Protein AF-A0A7V1HW57-F1 (afdb_monomer)

Sequence (101 aa):
MSGPMSDFSRRTHAGMRACFDQINQQGGINGHRIVLRLRNDHGQPENAARQAQQLIDDFNSVMIVGAVGADTAADVAQVCRQKNIAFVSPFSGSPAFSDRE

Structure (mmCIF, N/CA/C/O backbone):
data_AF-A0A7V1HW57-F1
#
_entry.id   AF-A0A7V1HW57-F1
#
loop_
_atom_site.group_PDB
_atom_site.id
_atom_site.type_symbol
_atom_site.label_atom_id
_atom_site.label_alt_id
_atom_site.label_comp_id
_atom_site.label_asym_id
_atom_site.label_entity_id
_atom_site.label_seq_id
_atom_site.pdbx_PDB_ins_code
_atom_site.Cartn_x
_atom_site.Cartn_y
_atom_site.Cartn_z
_atom_site.occupancy
_atom_site.B_iso_or_equiv
_atom_site.auth_seq_id
_atom_site.auth_comp_id
_atom_site.auth_asym_id
_atom_site.auth_atom_id
_atom_site.pdbx_PDB_model_num
ATOM 1 N N . MET A 1 1 ? 3.435 -10.877 -4.670 1.00 59.62 1 MET A N 1
ATOM 2 C CA . MET A 1 1 ? 4.516 -11.372 -3.797 1.00 59.62 1 MET A CA 1
ATOM 3 C C . MET A 1 1 ? 5.347 -12.430 -4.519 1.00 59.62 1 MET A C 1
ATOM 5 O O . MET A 1 1 ? 5.525 -13.538 -4.015 1.00 59.62 1 MET A O 1
ATOM 9 N N . SER A 1 2 ? 5.873 -12.066 -5.685 1.00 64.50 2 SER A N 1
ATOM 10 C CA . SER A 1 2 ? 6.777 -12.883 -6.502 1.00 64.50 2 SER A CA 1
ATOM 11 C C . SER A 1 2 ? 7.802 -11.941 -7.136 1.00 64.50 2 SER A C 1
ATOM 13 O O . SER A 1 2 ? 7.513 -10.751 -7.249 1.00 64.50 2 SER A O 1
ATOM 15 N N . GLY A 1 3 ? 8.969 -12.447 -7.535 1.00 67.06 3 GLY A N 1
ATOM 16 C CA . GLY A 1 3 ? 10.061 -11.637 -8.095 1.00 67.06 3 GLY A CA 1
ATOM 17 C C . GLY A 1 3 ? 11.215 -11.393 -7.108 1.00 67.06 3 GLY A C 1
ATOM 18 O O . GLY A 1 3 ? 11.143 -11.853 -5.967 1.00 67.06 3 GLY A O 1
ATOM 19 N N . PRO A 1 4 ? 12.276 -10.673 -7.522 1.00 68.56 4 PRO A N 1
ATOM 20 C CA . PRO A 1 4 ? 13.553 -10.595 -6.797 1.00 68.56 4 PRO A CA 1
ATOM 21 C C . PRO A 1 4 ? 13.445 -10.073 -5.357 1.00 68.56 4 PRO A C 1
ATOM 23 O O . PRO A 1 4 ? 14.216 -10.466 -4.489 1.00 68.56 4 PRO A O 1
ATOM 26 N N . MET A 1 5 ? 12.448 -9.226 -5.082 1.00 74.56 5 MET A N 1
ATOM 27 C CA . MET A 1 5 ? 12.219 -8.609 -3.770 1.00 74.56 5 MET A CA 1
ATOM 28 C C . MET A 1 5 ? 11.123 -9.310 -2.950 1.00 74.56 5 MET A C 1
ATOM 30 O O . MET A 1 5 ? 10.572 -8.726 -2.008 1.00 74.56 5 MET A O 1
ATOM 34 N N . SER A 1 6 ? 10.752 -10.552 -3.291 1.00 78.06 6 SER A N 1
ATOM 35 C CA . SER A 1 6 ? 9.604 -11.217 -2.664 1.00 78.06 6 SER A CA 1
ATOM 36 C C . SER A 1 6 ? 9.792 -11.477 -1.174 1.00 78.06 6 SER A C 1
ATOM 38 O O . SER A 1 6 ? 8.847 -11.295 -0.410 1.00 78.06 6 SER A O 1
ATOM 40 N N . ASP A 1 7 ? 10.990 -11.870 -0.748 1.00 83.00 7 ASP A N 1
ATOM 41 C CA . ASP A 1 7 ? 11.242 -12.237 0.652 1.00 83.00 7 ASP A CA 1
ATOM 42 C C . ASP A 1 7 ? 11.293 -11.010 1.553 1.00 83.00 7 ASP A C 1
ATOM 44 O O . ASP A 1 7 ? 10.706 -11.002 2.637 1.00 83.00 7 ASP A O 1
ATOM 48 N N . PHE A 1 8 ? 11.895 -9.932 1.052 1.00 81.38 8 PHE A N 1
ATOM 49 C CA . PHE A 1 8 ? 11.807 -8.617 1.668 1.00 81.38 8 PHE A CA 1
ATOM 50 C C . PHE A 1 8 ? 10.344 -8.184 1.845 1.00 81.38 8 PHE A C 1
ATOM 52 O O . PHE A 1 8 ? 9.906 -7.886 2.956 1.00 81.38 8 PHE A O 1
ATOM 59 N N . SER A 1 9 ? 9.554 -8.257 0.770 1.00 82.44 9 SER A N 1
ATOM 60 C CA . SER A 1 9 ? 8.136 -7.881 0.785 1.00 82.44 9 SER A CA 1
ATOM 61 C C . SER A 1 9 ? 7.310 -8.737 1.755 1.00 82.44 9 SER A C 1
ATOM 63 O O . SER A 1 9 ? 6.437 -8.214 2.447 1.00 82.44 9 SER A O 1
ATOM 65 N N . ARG A 1 10 ? 7.594 -10.046 1.856 1.00 87.00 10 ARG A N 1
ATOM 66 C CA . ARG A 1 10 ? 6.949 -10.957 2.821 1.00 87.00 10 ARG A CA 1
ATOM 67 C C . ARG A 1 10 ? 7.229 -10.552 4.261 1.00 87.00 10 ARG A C 1
ATOM 69 O O . ARG A 1 10 ? 6.292 -10.467 5.052 1.00 87.00 10 ARG A O 1
ATOM 76 N N . ARG A 1 11 ? 8.494 -10.287 4.596 1.00 87.81 11 ARG A N 1
ATOM 77 C CA . ARG A 1 11 ? 8.902 -9.905 5.957 1.00 87.81 11 ARG A CA 1
ATOM 78 C C . ARG A 1 11 ? 8.287 -8.573 6.370 1.00 87.81 11 ARG A C 1
ATOM 80 O O . ARG A 1 11 ? 7.719 -8.478 7.455 1.00 87.81 11 ARG A O 1
ATOM 87 N N . THR A 1 12 ? 8.328 -7.582 5.485 1.00 86.88 12 THR A N 1
ATOM 88 C CA . THR A 1 12 ? 7.706 -6.277 5.721 1.00 86.88 12 THR A CA 1
ATOM 89 C C . THR A 1 12 ? 6.199 -6.403 5.936 1.00 86.88 12 THR A C 1
ATOM 91 O O . THR A 1 12 ? 5.673 -5.881 6.918 1.00 86.88 12 THR A O 1
ATOM 94 N N . HIS A 1 13 ? 5.503 -7.143 5.067 1.00 89.94 13 HIS A N 1
ATOM 95 C CA . HIS A 1 13 ? 4.065 -7.372 5.208 1.00 89.94 13 HIS A CA 1
ATOM 96 C C . HIS A 1 13 ? 3.721 -8.068 6.533 1.00 89.94 13 HIS A C 1
ATOM 98 O O . HIS A 1 13 ? 2.764 -7.677 7.198 1.00 89.94 13 HIS A O 1
ATOM 104 N N . ALA A 1 14 ? 4.507 -9.066 6.949 1.00 92.12 14 ALA A N 1
ATOM 105 C CA . ALA A 1 14 ? 4.312 -9.739 8.232 1.00 92.12 14 ALA A CA 1
ATOM 106 C C . ALA A 1 14 ? 4.465 -8.774 9.422 1.00 92.12 14 ALA A C 1
ATOM 108 O O . ALA A 1 14 ? 3.628 -8.787 10.323 1.00 92.12 14 ALA A O 1
ATOM 109 N N . GLY A 1 15 ? 5.475 -7.896 9.398 1.00 92.25 15 GLY A N 1
ATOM 110 C CA . GLY A 1 15 ? 5.673 -6.877 10.433 1.00 92.25 15 GLY A CA 1
ATOM 111 C C . GLY A 1 15 ? 4.519 -5.872 10.509 1.00 92.25 15 GLY A C 1
ATOM 112 O O . GLY A 1 15 ? 3.985 -5.623 11.589 1.00 92.25 15 GLY A O 1
ATOM 113 N N . MET A 1 16 ? 4.075 -5.352 9.359 1.00 92.75 16 MET A N 1
ATOM 114 C CA . MET A 1 16 ? 2.908 -4.460 9.286 1.00 92.75 16 MET A CA 1
ATOM 115 C C . MET A 1 16 ? 1.652 -5.144 9.823 1.00 92.75 16 MET A C 1
ATOM 117 O O . MET A 1 16 ? 0.917 -4.565 10.620 1.00 92.75 16 MET A O 1
ATOM 121 N N . ARG A 1 17 ? 1.421 -6.399 9.420 1.00 94.81 17 ARG A N 1
ATOM 122 C CA . ARG A 1 17 ? 0.260 -7.168 9.859 1.00 94.81 17 ARG A CA 1
ATOM 123 C C . ARG A 1 17 ? 0.256 -7.378 11.370 1.00 94.81 17 ARG A C 1
ATOM 125 O O . ARG A 1 17 ? -0.777 -7.149 11.987 1.00 94.81 17 ARG A O 1
ATOM 132 N N . ALA A 1 18 ? 1.392 -7.757 11.954 1.00 96.31 18 ALA A N 1
ATOM 133 C CA . ALA A 1 18 ? 1.517 -7.939 13.397 1.00 96.31 18 ALA A CA 1
ATOM 134 C C . ALA A 1 18 ? 1.208 -6.640 14.164 1.00 96.31 18 ALA A C 1
ATOM 136 O O . ALA A 1 18 ? 0.415 -6.655 15.104 1.00 96.31 18 ALA A O 1
ATOM 137 N N . CYS A 1 19 ? 1.763 -5.509 13.715 1.00 94.94 19 CYS A N 1
ATOM 138 C CA . CYS A 1 19 ? 1.505 -4.197 14.310 1.00 94.94 19 CYS A CA 1
ATOM 139 C C . CYS A 1 19 ? 0.016 -3.813 14.239 1.00 94.94 19 CYS A C 1
ATOM 141 O O . CYS A 1 19 ? -0.599 -3.470 15.249 1.00 94.94 19 CYS A O 1
ATOM 143 N N . PHE A 1 20 ? -0.600 -3.922 13.059 1.00 95.81 20 PHE A N 1
ATOM 144 C CA . PHE A 1 20 ? -2.007 -3.558 12.887 1.00 95.81 20 PHE A CA 1
ATOM 145 C C . PHE A 1 20 ? -2.960 -4.512 13.604 1.00 95.81 20 PHE A C 1
ATOM 147 O O . PHE A 1 20 ? -3.981 -4.064 14.119 1.00 95.81 20 PHE A O 1
ATOM 154 N N . ASP A 1 21 ? -2.643 -5.804 13.687 1.00 97.12 21 ASP A N 1
ATOM 155 C CA . ASP A 1 21 ? -3.438 -6.744 14.475 1.00 97.12 21 ASP A CA 1
ATOM 156 C C . ASP A 1 21 ? -3.390 -6.396 15.969 1.00 97.12 21 ASP A C 1
ATOM 158 O O . ASP A 1 21 ? -4.438 -6.421 16.612 1.00 97.12 21 ASP A O 1
ATOM 162 N N . GLN A 1 22 ? -2.236 -5.982 16.501 1.00 97.94 22 GLN A N 1
ATOM 163 C CA . GLN A 1 22 ? -2.127 -5.501 17.881 1.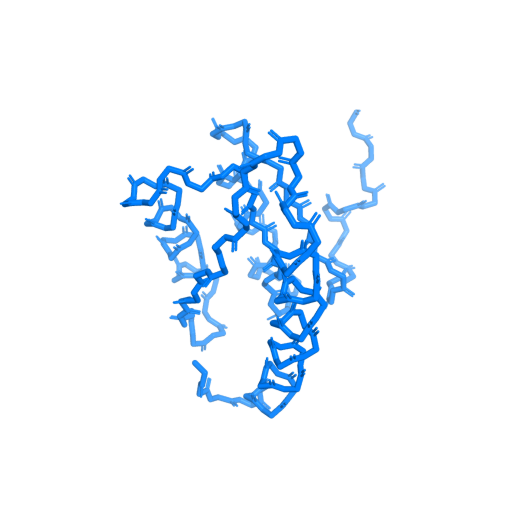00 97.94 22 GLN A CA 1
ATOM 164 C C . GLN A 1 22 ? -2.982 -4.244 18.121 1.00 97.94 22 GLN A C 1
ATOM 166 O O . GLN A 1 22 ? -3.724 -4.191 19.099 1.00 97.94 22 GLN A O 1
ATOM 171 N N . ILE A 1 23 ? -2.940 -3.256 17.220 1.00 97.81 23 ILE A N 1
ATOM 172 C CA . ILE A 1 23 ? -3.778 -2.044 17.323 1.00 97.81 23 ILE A CA 1
ATOM 173 C C . ILE A 1 23 ? -5.268 -2.407 17.257 1.00 97.81 23 ILE A C 1
ATOM 175 O O . ILE A 1 23 ? -6.080 -1.931 18.047 1.00 97.81 23 ILE A O 1
ATOM 179 N N . ASN A 1 24 ? -5.638 -3.301 16.343 1.00 98.25 24 ASN A N 1
ATOM 180 C CA . ASN A 1 24 ? -7.014 -3.761 16.189 1.00 98.25 24 ASN A CA 1
ATOM 181 C C . ASN A 1 24 ? -7.534 -4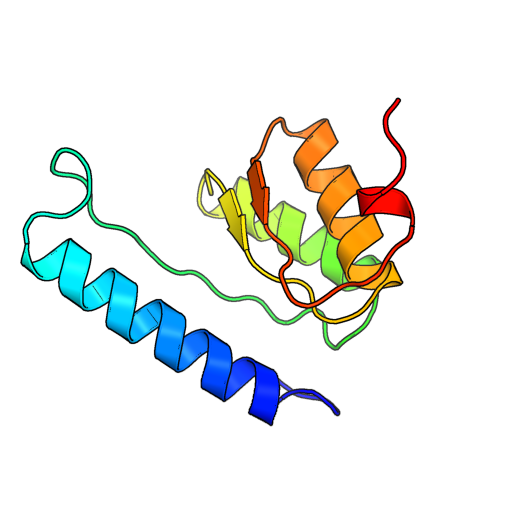.504 17.425 1.00 98.25 24 ASN A C 1
ATOM 183 O O . ASN A 1 24 ? -8.710 -4.373 17.756 1.00 98.25 24 ASN A O 1
ATOM 187 N N . GLN A 1 25 ? -6.679 -5.265 18.113 1.00 97.56 25 GLN A N 1
ATOM 188 C CA . GLN A 1 25 ? -7.027 -5.917 19.381 1.00 97.56 25 GLN A CA 1
ATOM 189 C C . GLN A 1 25 ? -7.303 -4.904 20.502 1.00 97.56 25 GLN A C 1
ATOM 191 O O . GLN A 1 25 ? -8.072 -5.204 21.408 1.00 97.56 25 GLN A O 1
ATOM 196 N N . GLN A 1 26 ? -6.738 -3.698 20.417 1.00 97.62 26 GLN A N 1
ATOM 197 C CA . GLN A 1 26 ? -6.961 -2.602 21.368 1.00 97.62 26 GLN A CA 1
ATOM 198 C C . GLN A 1 26 ? -8.179 -1.728 21.011 1.00 97.62 26 GLN A C 1
ATOM 200 O O . GLN A 1 26 ? -8.356 -0.653 21.574 1.00 97.62 26 GLN A O 1
ATOM 205 N N . GLY A 1 27 ? -9.032 -2.180 20.084 1.00 95.75 27 GLY A N 1
ATOM 206 C CA . GLY A 1 27 ? -10.217 -1.441 19.634 1.00 95.75 27 GLY A CA 1
ATOM 207 C C . GLY A 1 27 ? -10.008 -0.632 18.351 1.00 95.75 27 GLY A C 1
ATOM 208 O O . GLY A 1 27 ? -10.922 0.065 17.915 1.00 95.75 27 GLY A O 1
ATOM 209 N N . GLY A 1 28 ? -8.840 -0.751 17.712 1.00 97.00 28 GLY A N 1
ATOM 210 C CA . GLY A 1 28 ? -8.538 -0.061 16.461 1.00 97.00 28 GLY A CA 1
ATOM 211 C C . GLY A 1 28 ? -8.236 1.427 16.651 1.00 97.00 28 GLY A C 1
ATOM 212 O O . GLY A 1 28 ? -7.922 1.885 17.746 1.00 97.00 28 GLY A O 1
ATOM 213 N N . ILE A 1 29 ? -8.315 2.197 15.566 1.00 95.12 29 ILE A N 1
ATOM 214 C CA . ILE A 1 29 ? -8.105 3.651 15.589 1.00 95.12 29 ILE A CA 1
ATOM 215 C C . ILE A 1 29 ? -9.474 4.319 15.636 1.00 95.12 29 ILE A C 1
ATOM 217 O O . ILE A 1 29 ? -10.270 4.158 14.712 1.00 95.12 29 ILE A O 1
ATOM 221 N N . ASN A 1 30 ? -9.768 5.058 16.708 1.00 95.38 30 ASN A N 1
ATOM 222 C CA . ASN A 1 30 ? -11.077 5.689 16.923 1.00 95.38 30 ASN A CA 1
ATOM 223 C C . ASN A 1 30 ? -12.248 4.695 16.751 1.00 95.38 30 ASN A C 1
ATOM 225 O O . ASN A 1 30 ? -13.245 5.016 16.108 1.00 95.38 30 ASN A O 1
ATOM 229 N N . GLY A 1 31 ? -12.098 3.458 17.243 1.00 95.12 31 GLY A N 1
ATOM 230 C CA . GLY A 1 31 ? -13.106 2.395 17.117 1.00 95.12 31 GLY A CA 1
ATOM 231 C C . GLY A 1 31 ? -13.158 1.690 15.754 1.00 95.12 31 GLY A C 1
ATOM 232 O O . GLY A 1 31 ? -13.970 0.784 15.572 1.00 95.12 31 GLY A O 1
ATOM 233 N N . HIS A 1 32 ? -12.310 2.071 14.794 1.00 95.88 32 HIS A N 1
ATOM 234 C CA . HIS A 1 32 ? -12.282 1.489 13.452 1.00 95.88 32 HIS A CA 1
ATOM 235 C C . HIS A 1 32 ? -11.118 0.510 13.287 1.00 95.88 32 HIS A C 1
ATOM 237 O O . HIS A 1 32 ? -9.967 0.808 13.619 1.00 95.88 32 HIS A O 1
ATOM 243 N N . ARG A 1 33 ? -11.407 -0.663 12.716 1.00 96.50 33 ARG A N 1
ATOM 244 C CA . ARG A 1 33 ? -10.401 -1.695 12.446 1.00 96.50 33 ARG A CA 1
ATOM 245 C C . ARG A 1 33 ? -9.582 -1.351 11.198 1.00 96.50 33 ARG A C 1
ATOM 247 O O . ARG A 1 33 ? -10.134 -1.111 10.129 1.00 96.50 33 ARG A O 1
ATOM 254 N N . ILE A 1 34 ? -8.262 -1.438 11.306 1.00 96.44 34 ILE A N 1
ATOM 255 C CA . ILE A 1 34 ? -7.328 -1.345 10.183 1.00 96.44 34 ILE A CA 1
ATOM 256 C C . ILE A 1 34 ? -7.399 -2.638 9.361 1.00 96.44 34 ILE A C 1
ATOM 258 O O . ILE A 1 34 ? -7.225 -3.737 9.899 1.00 96.44 34 ILE A O 1
ATOM 262 N N . VAL A 1 35 ? -7.602 -2.518 8.047 1.00 95.38 35 VAL A N 1
ATOM 263 C CA . VAL A 1 35 ? -7.589 -3.645 7.104 1.00 95.38 35 VAL A CA 1
ATOM 264 C C . VAL A 1 35 ? -6.425 -3.481 6.136 1.00 95.38 3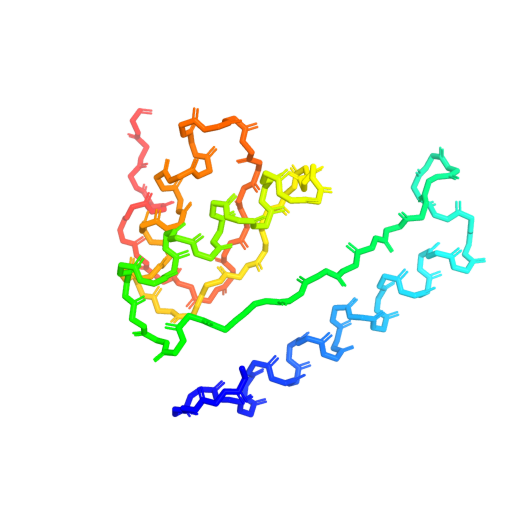5 VAL A C 1
ATOM 266 O O . VAL A 1 35 ? -6.433 -2.601 5.282 1.00 95.38 35 VAL A O 1
ATOM 269 N N . LEU A 1 36 ? -5.431 -4.363 6.243 1.00 94.00 36 LEU A N 1
ATOM 270 C CA . LEU A 1 36 ? -4.300 -4.395 5.317 1.00 94.00 36 LEU A CA 1
ATOM 271 C C . LEU A 1 36 ? -4.657 -5.221 4.073 1.00 94.00 36 LEU A C 1
ATOM 273 O O . LEU A 1 36 ? -4.952 -6.416 4.176 1.00 94.00 36 LEU A O 1
ATOM 277 N N . ARG A 1 37 ? -4.624 -4.590 2.894 1.00 94.00 37 ARG A N 1
ATOM 278 C CA . ARG A 1 37 ? -4.810 -5.237 1.586 1.00 94.00 37 ARG A CA 1
ATOM 279 C C . ARG A 1 37 ? -3.502 -5.224 0.806 1.00 94.00 37 ARG A C 1
ATOM 281 O O . ARG A 1 37 ? -2.738 -4.270 0.886 1.00 94.00 37 ARG A O 1
ATOM 288 N N . LEU A 1 38 ? -3.261 -6.288 0.043 1.00 90.50 38 LEU A N 1
ATOM 289 C CA . LEU A 1 38 ? -2.030 -6.466 -0.718 1.00 90.50 38 LEU A CA 1
ATOM 290 C C . LEU A 1 38 ? -2.335 -6.755 -2.191 1.00 90.50 38 LEU A C 1
ATOM 292 O O . LEU A 1 38 ? -3.241 -7.531 -2.513 1.00 90.50 38 LEU A O 1
ATOM 296 N N . ARG A 1 39 ? -1.537 -6.157 -3.078 1.00 89.88 39 ARG A N 1
ATOM 297 C CA . ARG A 1 39 ? -1.495 -6.433 -4.519 1.00 89.88 39 ARG A CA 1
ATOM 298 C C . ARG A 1 39 ? -0.057 -6.675 -4.969 1.00 89.88 39 ARG A C 1
ATOM 300 O O . ARG A 1 39 ? 0.884 -6.342 -4.256 1.00 89.88 39 ARG A O 1
ATOM 307 N N . ASN A 1 40 ? 0.103 -7.323 -6.120 1.00 85.75 40 ASN A N 1
ATOM 308 C CA . ASN A 1 40 ? 1.405 -7.622 -6.704 1.00 85.75 40 ASN A CA 1
ATOM 309 C C . ASN A 1 40 ? 1.570 -6.855 -8.013 1.00 85.75 40 ASN A C 1
ATOM 311 O O . ASN A 1 40 ? 0.862 -7.143 -8.971 1.00 85.75 40 ASN A O 1
ATOM 315 N N . ASP A 1 41 ? 2.519 -5.930 -8.057 1.00 82.06 41 ASP A N 1
ATOM 316 C CA . ASP A 1 41 ? 2.888 -5.188 -9.268 1.00 82.06 41 ASP A CA 1
ATOM 317 C C . ASP A 1 41 ? 3.950 -5.909 -10.117 1.00 82.06 41 ASP A C 1
ATOM 319 O O . ASP A 1 41 ? 4.270 -5.464 -11.215 1.00 82.06 41 ASP A O 1
ATOM 323 N N . HIS A 1 42 ? 4.487 -7.032 -9.619 1.00 82.19 42 HIS A N 1
ATOM 324 C CA . HIS A 1 42 ? 5.568 -7.796 -10.251 1.00 82.19 42 HIS A CA 1
ATOM 325 C C . HIS A 1 42 ? 6.855 -6.983 -10.499 1.00 82.19 42 HIS A C 1
ATOM 327 O O . HIS A 1 42 ? 7.688 -7.398 -11.302 1.00 82.19 42 HIS A O 1
ATOM 333 N N . GLY A 1 43 ? 7.043 -5.857 -9.800 1.00 76.81 43 GLY A N 1
ATOM 334 C CA . GLY A 1 43 ? 8.173 -4.949 -10.001 1.00 76.81 43 GLY A CA 1
ATOM 335 C C . GLY A 1 43 ? 8.101 -4.139 -11.298 1.00 76.81 43 GLY A C 1
ATOM 336 O O . GLY A 1 43 ? 9.127 -3.652 -11.760 1.00 76.81 43 GLY A O 1
ATOM 337 N N . GLN A 1 44 ? 6.919 -4.022 -11.911 1.00 83.06 44 GLN A N 1
ATOM 338 C CA . GLN A 1 44 ? 6.716 -3.278 -13.155 1.00 83.06 44 GLN A CA 1
ATOM 339 C C . GLN A 1 44 ? 5.999 -1.943 -12.870 1.00 83.06 44 GLN A C 1
ATOM 341 O O . GLN A 1 44 ? 4.896 -1.983 -12.317 1.00 83.06 44 GLN A O 1
ATOM 346 N N . PRO A 1 45 ? 6.564 -0.780 -13.256 1.00 81.31 45 PRO A N 1
ATOM 347 C CA . PRO A 1 45 ? 6.003 0.542 -12.932 1.00 81.31 45 PRO A CA 1
ATOM 348 C C . PRO A 1 45 ? 4.546 0.739 -13.382 1.00 81.31 45 PRO A C 1
ATOM 350 O O . PRO A 1 45 ? 3.677 1.017 -12.553 1.00 81.31 45 PRO A O 1
ATOM 353 N N . GLU A 1 46 ? 4.229 0.426 -14.644 1.00 82.31 46 GLU A N 1
ATOM 354 C CA . GLU A 1 46 ? 2.857 0.533 -15.173 1.00 82.31 46 GLU A CA 1
ATOM 355 C C . GLU A 1 46 ? 1.853 -0.330 -14.392 1.00 82.31 46 GLU A C 1
ATOM 357 O O . GLU A 1 46 ? 0.711 0.065 -14.130 1.00 82.31 46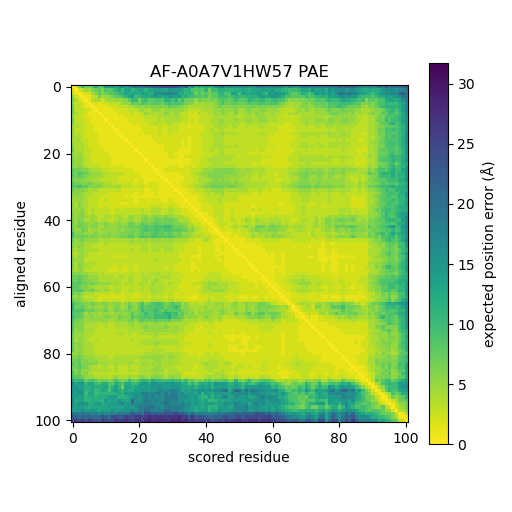 GLU A O 1
ATOM 362 N N . ASN A 1 47 ? 2.282 -1.521 -13.966 1.00 89.50 47 ASN A N 1
ATOM 363 C CA . ASN A 1 47 ? 1.453 -2.380 -13.133 1.00 89.50 47 ASN A CA 1
ATOM 364 C C . ASN A 1 47 ? 1.312 -1.828 -11.713 1.00 89.50 47 ASN A C 1
ATOM 366 O O . ASN A 1 47 ? 0.233 -1.969 -11.141 1.00 89.50 47 ASN A O 1
ATOM 370 N N . ALA A 1 48 ? 2.334 -1.178 -11.155 1.00 90.25 48 ALA A N 1
ATOM 371 C CA . ALA A 1 48 ? 2.275 -0.569 -9.829 1.00 90.25 48 ALA A CA 1
ATOM 372 C C . ALA A 1 48 ? 1.215 0.539 -9.762 1.00 90.25 48 ALA A C 1
ATOM 374 O O . ALA A 1 48 ? 0.347 0.484 -8.886 1.00 90.25 48 ALA A O 1
ATOM 375 N N . ALA A 1 49 ? 1.200 1.461 -10.732 1.00 92.00 49 ALA A N 1
ATOM 376 C CA . ALA A 1 49 ? 0.158 2.486 -10.845 1.00 92.00 49 ALA A CA 1
ATOM 377 C C . ALA A 1 49 ? -1.244 1.864 -10.907 1.00 92.00 49 ALA A C 1
ATOM 379 O O . ALA A 1 49 ? -2.131 2.215 -10.126 1.00 92.00 49 ALA A O 1
ATOM 380 N N . ARG A 1 50 ? -1.438 0.871 -11.785 1.00 94.75 50 ARG A N 1
ATOM 381 C CA . ARG A 1 50 ? -2.729 0.185 -11.945 1.00 94.75 50 ARG A CA 1
ATOM 382 C C . ARG A 1 50 ? -3.162 -0.555 -10.677 1.00 94.75 50 ARG A C 1
ATOM 384 O O . ARG A 1 50 ? -4.337 -0.525 -10.323 1.00 94.75 50 ARG A O 1
ATOM 391 N N . GLN A 1 51 ? -2.243 -1.230 -9.987 1.00 94.50 51 GLN A N 1
ATOM 392 C CA . GLN A 1 51 ? -2.552 -1.946 -8.747 1.00 94.50 51 GLN A CA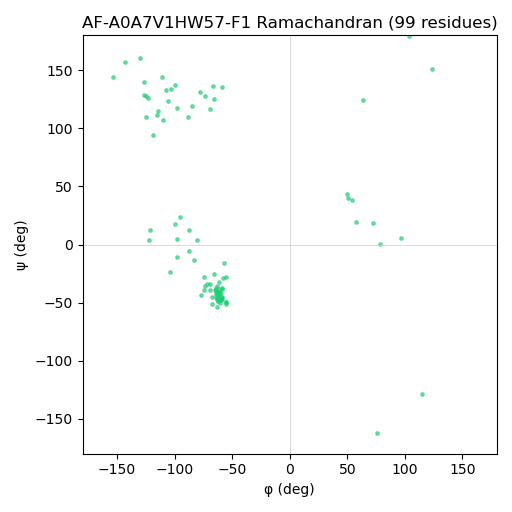 1
ATOM 393 C C . GLN A 1 51 ? -2.877 -0.990 -7.594 1.00 94.50 51 GLN A C 1
ATOM 395 O O . GLN A 1 51 ? -3.804 -1.265 -6.831 1.00 94.50 51 GLN A O 1
ATOM 400 N N . ALA A 1 52 ? -2.168 0.137 -7.481 1.00 93.88 52 ALA A N 1
ATOM 401 C CA . ALA A 1 52 ? -2.514 1.192 -6.531 1.00 93.88 52 ALA A CA 1
ATOM 402 C C . ALA A 1 52 ? -3.897 1.768 -6.838 1.00 93.88 52 ALA A C 1
ATOM 404 O O . ALA A 1 52 ? -4.713 1.928 -5.932 1.00 93.88 52 ALA A O 1
ATOM 405 N N . GLN A 1 53 ? -4.193 1.978 -8.121 1.00 94.69 53 GLN A N 1
ATOM 406 C CA . GLN A 1 53 ? -5.489 2.472 -8.546 1.00 94.69 53 GLN A CA 1
ATOM 407 C C . GLN A 1 53 ? -6.631 1.539 -8.116 1.00 94.69 53 GLN A C 1
ATOM 409 O O . GLN A 1 53 ? -7.611 1.977 -7.515 1.00 94.69 53 GLN A O 1
ATOM 414 N N . GLN A 1 54 ? -6.464 0.237 -8.346 1.00 95.06 54 GLN A N 1
ATOM 415 C CA . GLN A 1 54 ? -7.424 -0.782 -7.919 1.00 95.06 54 GLN A CA 1
ATOM 416 C C . GLN A 1 54 ? -7.549 -0.873 -6.394 1.00 95.06 54 GLN A C 1
ATOM 418 O O . GLN A 1 54 ? -8.644 -1.061 -5.882 1.00 95.06 54 GLN A O 1
ATOM 423 N N . LEU A 1 55 ? -6.455 -0.717 -5.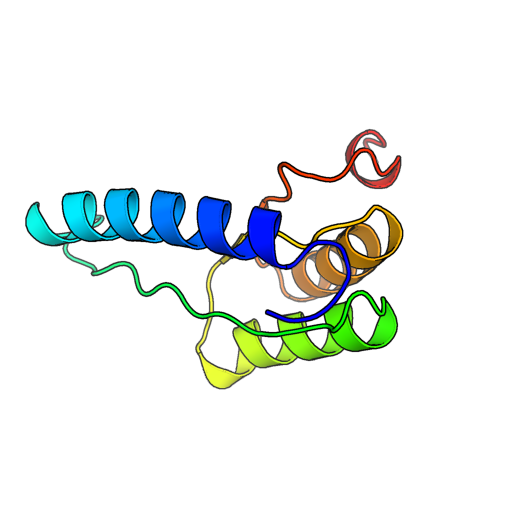639 1.00 95.50 55 LEU A N 1
ATOM 424 C CA . LEU A 1 55 ? -6.528 -0.695 -4.174 1.00 95.50 55 LEU A CA 1
ATOM 425 C C . LEU A 1 55 ? -7.383 0.467 -3.661 1.00 95.50 55 LEU A C 1
ATOM 427 O O . LEU A 1 55 ? -8.148 0.285 -2.712 1.00 95.50 55 LEU A O 1
ATOM 431 N N . ILE A 1 56 ? -7.254 1.641 -4.275 1.00 95.00 56 ILE A N 1
ATOM 432 C CA . ILE A 1 56 ? -8.034 2.826 -3.911 1.00 95.00 56 ILE A CA 1
ATOM 433 C C . ILE A 1 56 ? -9.505 2.609 -4.268 1.00 95.00 56 ILE A C 1
ATOM 435 O O . ILE A 1 56 ? -10.356 2.756 -3.396 1.00 95.00 56 ILE A O 1
ATOM 439 N N . ASP A 1 57 ? -9.789 2.194 -5.502 1.00 95.06 57 ASP A N 1
ATOM 440 C CA . ASP A 1 57 ? -11.158 2.148 -6.024 1.00 95.06 57 ASP A CA 1
ATOM 441 C C . ASP A 1 57 ? -11.962 0.947 -5.506 1.00 95.06 57 ASP A C 1
ATOM 443 O O . ASP A 1 57 ? -13.106 1.111 -5.087 1.00 95.06 57 ASP A O 1
ATOM 447 N N . ASP A 1 58 ? -11.371 -0.251 -5.466 1.00 95.44 58 ASP A N 1
ATOM 448 C CA . ASP A 1 58 ? -12.096 -1.473 -5.083 1.00 95.44 58 ASP A CA 1
ATOM 449 C C . ASP A 1 58 ? -12.354 -1.544 -3.569 1.00 95.44 58 ASP A C 1
ATOM 451 O O . ASP A 1 58 ? -13.290 -2.209 -3.119 1.00 95.44 58 ASP A O 1
ATOM 455 N N . PHE A 1 59 ? -11.491 -0.914 -2.764 1.00 93.56 59 PHE A N 1
ATOM 456 C CA . PHE A 1 59 ? -11.511 -1.054 -1.303 1.00 93.56 59 PHE A CA 1
ATOM 457 C C . PHE A 1 59 ? -11.676 0.261 -0.545 1.00 93.56 59 PHE A C 1
ATOM 459 O O . PHE A 1 59 ? -11.633 0.232 0.685 1.00 93.56 59 PHE A O 1
ATOM 466 N N . ASN A 1 60 ? -11.870 1.388 -1.238 1.00 92.50 60 ASN A N 1
ATOM 467 C CA . ASN A 1 60 ? -11.903 2.724 -0.635 1.00 92.50 60 ASN A CA 1
ATOM 468 C C . ASN A 1 60 ? -10.688 2.962 0.280 1.00 92.50 60 ASN A C 1
ATOM 470 O O . ASN A 1 60 ? -10.814 3.422 1.417 1.00 92.50 60 ASN A O 1
ATOM 474 N N . SER A 1 61 ? -9.501 2.563 -0.189 1.00 93.00 61 SER A N 1
ATOM 475 C CA . SER A 1 61 ? -8.279 2.649 0.615 1.00 93.00 61 SER A CA 1
ATOM 476 C C . SER A 1 61 ? -7.931 4.110 0.895 1.00 93.00 61 SER A C 1
ATOM 478 O O . SER A 1 61 ? -7.753 4.893 -0.030 1.00 93.00 61 SER A O 1
ATOM 480 N N . VAL A 1 62 ? -7.775 4.461 2.174 1.00 92.62 62 VAL A N 1
ATOM 481 C CA . VAL A 1 62 ? -7.445 5.832 2.619 1.00 92.62 62 VAL A CA 1
ATOM 482 C C . VAL A 1 62 ? -5.947 6.149 2.571 1.00 92.62 62 VAL A C 1
ATOM 484 O O . VAL A 1 62 ? -5.541 7.303 2.695 1.00 92.62 62 VAL A O 1
ATOM 487 N N . MET A 1 63 ? -5.112 5.121 2.422 1.00 93.12 63 MET A N 1
ATOM 488 C CA . MET A 1 63 ? -3.659 5.233 2.362 1.00 93.12 63 MET A CA 1
ATOM 489 C C . MET A 1 63 ? -3.078 4.062 1.574 1.00 93.12 63 MET A C 1
ATOM 491 O O . MET A 1 63 ? -3.544 2.928 1.703 1.00 93.12 63 MET A O 1
ATOM 495 N N . ILE A 1 64 ? -2.018 4.328 0.816 1.00 93.94 64 ILE A N 1
ATOM 496 C CA . ILE A 1 64 ? -1.163 3.309 0.212 1.00 93.94 64 ILE A CA 1
ATOM 497 C C . ILE A 1 64 ? 0.177 3.290 0.952 1.00 93.94 64 ILE A C 1
ATOM 499 O O . ILE A 1 64 ? 0.786 4.330 1.198 1.00 93.94 64 ILE A O 1
ATOM 503 N N . VAL A 1 65 ? 0.647 2.093 1.306 1.00 89.94 65 VAL A N 1
ATOM 504 C CA . VAL A 1 65 ? 1.940 1.890 1.970 1.00 89.94 65 VAL A CA 1
ATOM 505 C C . VAL A 1 65 ? 2.785 0.931 1.137 1.00 89.94 65 VAL A C 1
ATOM 507 O O . VAL A 1 65 ? 2.342 -0.175 0.831 1.00 89.94 65 VAL A O 1
ATOM 510 N N . GLY A 1 66 ? 4.009 1.333 0.792 1.00 83.94 66 GLY A N 1
ATOM 511 C CA . GLY A 1 66 ? 4.971 0.507 0.063 1.00 83.94 66 GLY A CA 1
ATOM 512 C C . GLY A 1 66 ? 5.319 1.038 -1.328 1.00 83.94 66 GLY A C 1
ATOM 513 O O . GLY A 1 66 ? 5.727 2.187 -1.455 1.00 83.94 66 GLY A O 1
ATOM 514 N N . ALA A 1 67 ? 5.211 0.166 -2.335 1.00 80.31 67 ALA A N 1
ATOM 515 C CA . ALA A 1 67 ? 5.982 0.169 -3.587 1.00 80.31 67 ALA A CA 1
ATOM 516 C C . ALA A 1 67 ? 7.491 -0.045 -3.346 1.00 80.31 67 ALA A C 1
ATOM 518 O O . ALA A 1 67 ? 8.120 0.658 -2.556 1.00 80.31 67 ALA A O 1
ATOM 519 N N . VAL A 1 68 ? 8.064 -1.064 -3.991 1.00 78.50 68 VAL A N 1
ATOM 520 C CA . VAL A 1 68 ? 9.480 -1.434 -3.835 1.00 78.50 68 VAL A CA 1
ATOM 521 C C . VAL A 1 68 ? 10.214 -1.103 -5.129 1.00 78.50 68 VAL A C 1
ATOM 523 O O . VAL A 1 68 ? 10.061 -1.815 -6.115 1.00 78.50 68 VAL A O 1
ATOM 526 N N . GLY A 1 69 ? 11.027 -0.045 -5.098 1.00 77.94 69 GLY A N 1
ATOM 527 C CA . GLY A 1 69 ? 11.743 0.481 -6.264 1.00 77.94 69 GLY A CA 1
ATOM 528 C C . GLY A 1 69 ? 11.430 1.957 -6.522 1.00 77.94 69 GLY A C 1
ATOM 529 O O . GLY A 1 69 ? 10.350 2.438 -6.178 1.00 77.94 69 GLY A O 1
ATOM 530 N N . ALA A 1 70 ? 12.387 2.685 -7.108 1.00 81.12 70 ALA A N 1
ATOM 531 C CA . ALA A 1 70 ? 12.269 4.125 -7.350 1.00 81.12 70 ALA A CA 1
ATOM 532 C C . ALA A 1 70 ? 11.115 4.459 -8.306 1.00 81.12 70 ALA A C 1
ATOM 534 O O . ALA A 1 70 ? 10.214 5.209 -7.928 1.00 81.12 70 ALA A O 1
ATOM 535 N N . ASP A 1 71 ? 11.106 3.827 -9.480 1.00 84.56 71 ASP A N 1
ATOM 53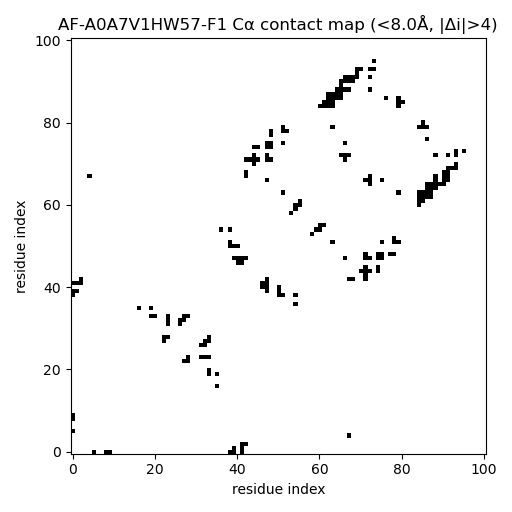6 C CA . ASP A 1 71 ? 10.131 4.096 -10.543 1.00 84.56 71 ASP A CA 1
ATOM 537 C C . ASP A 1 71 ? 8.722 3.651 -10.141 1.00 84.56 71 ASP A C 1
ATOM 539 O O . ASP A 1 71 ? 7.770 4.420 -10.220 1.00 84.56 71 ASP A O 1
ATOM 543 N N . THR A 1 72 ? 8.588 2.445 -9.574 1.00 87.06 72 THR A N 1
ATOM 544 C CA . THR A 1 72 ? 7.300 1.954 -9.057 1.00 87.06 72 THR A CA 1
ATOM 545 C C . THR A 1 72 ? 6.727 2.870 -7.979 1.00 87.06 72 THR A C 1
ATOM 547 O O . THR A 1 72 ? 5.518 3.066 -7.912 1.00 87.06 72 THR A O 1
ATOM 550 N N . ALA A 1 73 ? 7.579 3.427 -7.111 1.00 87.25 73 ALA A N 1
ATOM 551 C CA . ALA A 1 73 ? 7.120 4.321 -6.057 1.00 87.25 73 ALA A CA 1
ATOM 552 C C . ALA A 1 73 ? 6.723 5.696 -6.608 1.00 87.25 73 ALA A C 1
ATOM 554 O O . ALA A 1 73 ? 5.761 6.271 -6.107 1.00 87.25 73 ALA A O 1
ATOM 555 N N . ALA A 1 74 ? 7.415 6.207 -7.630 1.00 88.44 74 ALA A N 1
ATOM 556 C CA . ALA A 1 74 ? 7.055 7.461 -8.290 1.00 88.44 74 ALA A CA 1
ATOM 557 C C . ALA A 1 74 ? 5.677 7.366 -8.969 1.00 88.44 74 ALA A C 1
ATOM 559 O O . ALA A 1 74 ? 4.813 8.210 -8.728 1.00 88.44 74 ALA A O 1
ATOM 560 N N . ASP A 1 75 ? 5.431 6.288 -9.712 1.00 90.19 75 ASP A N 1
ATOM 561 C CA . ASP A 1 75 ? 4.158 6.052 -10.400 1.00 90.19 75 ASP A CA 1
ATOM 562 C C . ASP A 1 75 ? 2.992 5.884 -9.413 1.00 90.19 75 ASP A C 1
ATOM 564 O O . ASP A 1 75 ? 1.917 6.470 -9.575 1.00 90.19 75 ASP A O 1
ATOM 568 N N . VAL A 1 76 ? 3.209 5.134 -8.327 1.00 92.25 76 VAL A N 1
ATOM 569 C CA . VAL A 1 76 ? 2.214 5.003 -7.252 1.00 92.25 76 VAL A CA 1
ATOM 570 C C . VAL A 1 76 ? 1.967 6.347 -6.561 1.00 92.25 76 VAL A C 1
ATOM 572 O O . VAL A 1 76 ? 0.813 6.675 -6.270 1.00 92.25 76 VAL A O 1
ATOM 575 N N . ALA A 1 77 ? 3.010 7.150 -6.329 1.00 91.62 77 ALA A N 1
ATOM 576 C CA . ALA A 1 77 ? 2.871 8.482 -5.745 1.00 91.62 77 ALA A CA 1
ATOM 577 C C . ALA A 1 77 ? 2.023 9.403 -6.630 1.00 91.62 77 ALA A C 1
ATOM 579 O O . ALA A 1 77 ? 1.177 10.127 -6.105 1.00 91.62 77 ALA A O 1
ATOM 580 N N . GLN A 1 78 ? 2.202 9.355 -7.953 1.00 91.31 78 GLN A N 1
ATOM 581 C CA . GLN A 1 78 ? 1.401 10.140 -8.891 1.00 91.31 78 GLN A CA 1
ATOM 582 C C . GLN A 1 78 ? -0.089 9.782 -8.799 1.00 91.31 78 GLN A C 1
ATOM 584 O O . GLN A 1 78 ? -0.919 10.683 -8.663 1.00 91.31 78 GLN A O 1
ATOM 589 N N . VAL A 1 79 ? -0.431 8.489 -8.798 1.00 93.88 79 VAL A N 1
ATOM 590 C CA . VAL A 1 79 ? -1.823 8.025 -8.633 1.00 93.88 79 VAL A CA 1
ATOM 591 C C . VAL A 1 79 ? -2.403 8.500 -7.298 1.00 93.88 79 VAL A C 1
ATOM 593 O O . VAL A 1 79 ? -3.515 9.029 -7.247 1.00 93.88 79 VAL A O 1
ATOM 596 N N . CYS A 1 80 ? -1.640 8.362 -6.212 1.00 94.06 80 CYS A N 1
ATOM 597 C CA . CYS A 1 80 ? -2.078 8.789 -4.885 1.00 94.06 80 CYS A CA 1
ATOM 598 C C . CYS A 1 80 ? -2.304 10.307 -4.815 1.00 94.06 80 CYS A C 1
ATOM 600 O O . CYS A 1 80 ? -3.325 10.739 -4.283 1.00 94.06 80 CYS A O 1
ATOM 602 N N . ARG A 1 81 ? -1.415 11.116 -5.414 1.00 92.38 81 ARG A N 1
ATOM 603 C CA . ARG A 1 81 ? -1.566 12.579 -5.516 1.00 92.38 81 ARG A CA 1
ATOM 604 C C . ARG A 1 81 ? -2.837 12.959 -6.272 1.00 92.38 81 ARG A C 1
ATOM 606 O O . ARG A 1 81 ? -3.621 13.756 -5.769 1.00 92.38 81 ARG A O 1
ATOM 613 N N . GLN A 1 82 ? -3.084 12.349 -7.431 1.00 93.69 82 GLN A N 1
ATOM 614 C CA . GLN A 1 82 ? -4.284 12.617 -8.236 1.00 93.69 82 GLN A CA 1
ATOM 615 C C . GLN A 1 82 ? -5.583 12.282 -7.493 1.00 93.69 82 GLN A C 1
ATOM 617 O O . GLN A 1 82 ? -6.598 12.947 -7.690 1.00 93.69 82 GLN A O 1
ATOM 622 N N . LYS A 1 83 ? -5.554 11.264 -6.627 1.00 93.94 83 LYS A N 1
ATOM 623 C CA . LYS A 1 83 ? -6.718 10.813 -5.854 1.00 93.94 83 LYS A CA 1
ATOM 624 C C . LYS A 1 83 ? -6.792 11.355 -4.430 1.00 93.94 83 LYS A C 1
ATOM 626 O O . LYS A 1 83 ? -7.707 10.983 -3.705 1.00 93.94 83 LYS A O 1
ATOM 631 N N . ASN A 1 84 ? -5.879 12.246 -4.039 1.00 92.75 84 ASN A N 1
ATOM 632 C CA . ASN A 1 84 ? -5.773 12.776 -2.676 1.00 92.75 84 ASN A CA 1
ATOM 633 C C . ASN A 1 84 ? -5.667 11.672 -1.604 1.00 92.75 84 ASN A C 1
ATOM 635 O O . ASN A 1 84 ? -6.236 11.776 -0.519 1.00 92.75 84 ASN A O 1
ATOM 639 N N . ILE A 1 85 ? -4.936 10.601 -1.917 1.00 95.50 85 ILE A N 1
ATOM 640 C CA . ILE A 1 85 ? -4.663 9.484 -1.012 1.00 95.50 85 ILE A CA 1
ATOM 641 C C . ILE A 1 85 ? -3.268 9.646 -0.417 1.00 95.50 85 ILE A C 1
ATOM 643 O O . ILE A 1 85 ? -2.309 9.972 -1.117 1.00 95.50 85 ILE A O 1
ATOM 647 N N . ALA A 1 86 ? -3.135 9.399 0.887 1.00 91.94 86 ALA A N 1
ATOM 648 C CA . ALA A 1 86 ? -1.834 9.426 1.540 1.00 91.94 86 ALA A CA 1
ATOM 649 C C . ALA A 1 86 ? -0.947 8.283 1.022 1.00 91.94 86 ALA A C 1
ATOM 651 O O . ALA A 1 86 ? -1.394 7.138 0.919 1.00 91.94 86 ALA A O 1
ATOM 652 N N . PHE A 1 87 ? 0.321 8.578 0.742 1.00 92.06 87 PHE A N 1
ATOM 653 C CA . PHE A 1 87 ? 1.292 7.585 0.295 1.00 92.06 87 PHE A CA 1
ATOM 654 C C . PHE A 1 87 ? 2.522 7.568 1.198 1.00 9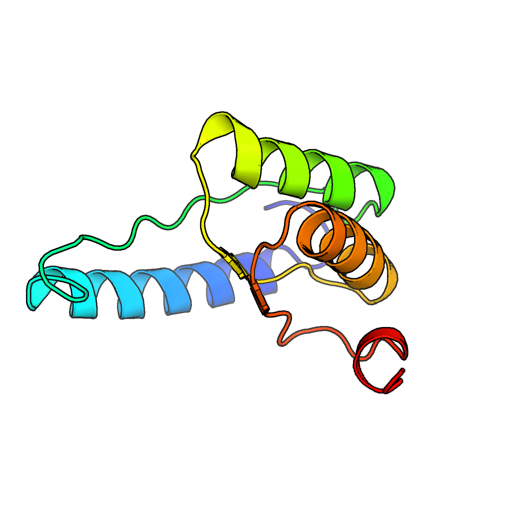2.06 87 PHE A C 1
ATOM 656 O O . PHE A 1 87 ? 3.138 8.604 1.440 1.00 92.06 87 PHE A O 1
ATOM 663 N N . VAL A 1 88 ? 2.883 6.380 1.684 1.00 87.31 88 VAL A N 1
ATOM 664 C CA . VAL A 1 88 ? 4.067 6.156 2.521 1.00 87.31 88 VAL A CA 1
ATOM 665 C C . VAL A 1 88 ? 4.935 5.078 1.874 1.00 87.31 88 VAL A C 1
ATOM 667 O O . VAL A 1 88 ? 4.572 3.902 1.885 1.00 87.31 88 VAL A O 1
ATOM 670 N N . SER A 1 89 ? 6.102 5.452 1.341 1.00 81.88 89 SER A N 1
ATOM 671 C CA . SER A 1 89 ? 7.071 4.512 0.755 1.00 81.88 89 SER A CA 1
ATOM 672 C C . SER A 1 89 ? 8.402 4.547 1.508 1.00 81.88 89 SER A C 1
ATOM 674 O O . SER A 1 89 ? 9.258 5.376 1.212 1.00 81.88 89 SER A O 1
ATOM 676 N N . PRO A 1 90 ? 8.622 3.658 2.492 1.00 65.44 90 PRO A N 1
ATOM 677 C CA . PRO A 1 90 ? 9.863 3.652 3.269 1.00 65.44 90 PRO A CA 1
ATOM 678 C C . PRO A 1 90 ? 11.030 2.944 2.552 1.00 65.44 90 PRO A C 1
ATOM 680 O O . PRO A 1 90 ? 12.092 2.772 3.142 1.00 65.44 90 PRO A O 1
ATOM 683 N N . PHE A 1 91 ? 10.844 2.497 1.303 1.00 63.47 91 PHE A N 1
ATOM 684 C CA . PHE A 1 91 ? 11.796 1.640 0.578 1.00 63.47 91 PHE A CA 1
ATOM 685 C C . PHE A 1 91 ? 12.301 2.252 -0.729 1.00 63.47 91 PHE A C 1
ATOM 687 O O . PHE A 1 91 ? 12.893 1.549 -1.548 1.00 63.47 91 PHE A O 1
ATOM 694 N N . SER A 1 92 ? 12.050 3.543 -0.939 1.00 61.09 92 SER A N 1
ATOM 695 C CA . SER A 1 92 ? 12.402 4.236 -2.169 1.00 61.09 92 SER A CA 1
ATOM 696 C C . SER A 1 92 ? 13.234 5.480 -1.886 1.00 61.09 92 SER A C 1
ATOM 698 O O . SER A 1 92 ? 12.847 6.326 -1.087 1.00 61.09 92 SER A O 1
ATOM 700 N N . GLY A 1 93 ? 14.375 5.586 -2.570 1.00 59.75 93 GLY A N 1
ATOM 701 C CA . GLY A 1 93 ? 15.205 6.791 -2.620 1.00 59.75 93 GLY A CA 1
ATOM 702 C C . GLY A 1 93 ? 14.914 7.661 -3.845 1.00 59.75 93 GLY A C 1
ATOM 703 O O . GLY A 1 93 ? 15.810 8.361 -4.302 1.00 59.75 93 GLY A O 1
ATOM 704 N N . SER A 1 94 ? 13.716 7.557 -4.437 1.00 62.56 94 SER A N 1
ATOM 705 C CA . SER A 1 94 ? 13.376 8.331 -5.636 1.00 62.56 94 SER A CA 1
ATOM 706 C C . SER A 1 94 ? 13.500 9.842 -5.370 1.00 62.56 94 SER A C 1
ATOM 708 O O . SER A 1 94 ? 12.984 10.3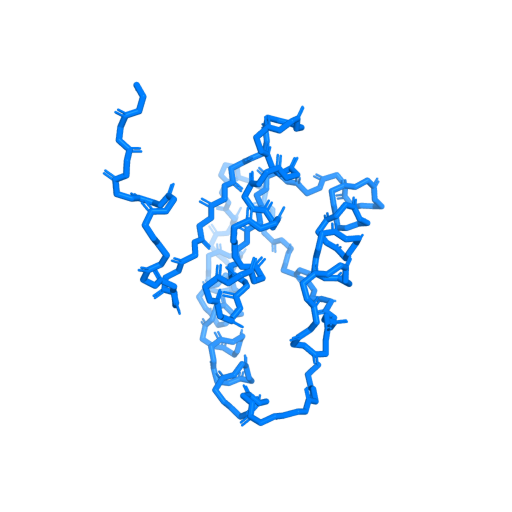11 -4.347 1.00 62.56 94 SER A O 1
ATOM 710 N N . PRO A 1 95 ? 14.111 10.623 -6.286 1.00 60.28 95 PRO A N 1
ATOM 711 C CA . PRO A 1 95 ? 14.189 12.082 -6.171 1.00 60.28 95 PRO A CA 1
ATOM 712 C C . PRO A 1 95 ? 12.816 12.744 -6.006 1.00 60.28 95 PRO A C 1
ATOM 714 O O . PRO A 1 95 ? 12.697 13.742 -5.300 1.00 60.28 95 PRO A O 1
ATOM 717 N N . ALA A 1 96 ? 11.760 12.116 -6.540 1.00 61.28 96 ALA A N 1
ATOM 718 C CA . ALA A 1 96 ? 10.371 12.565 -6.427 1.00 61.28 96 ALA A CA 1
ATOM 719 C C . ALA A 1 96 ? 9.861 12.728 -4.977 1.00 61.28 96 ALA A C 1
ATOM 721 O O . ALA A 1 96 ? 8.815 13.346 -4.762 1.00 61.28 96 ALA A O 1
ATOM 722 N N . PHE A 1 97 ? 10.565 12.162 -3.988 1.00 59.97 97 PHE A N 1
ATOM 723 C CA . PHE A 1 97 ? 10.262 12.319 -2.559 1.00 59.97 97 PHE A CA 1
ATOM 724 C C . PHE A 1 97 ? 11.104 13.390 -1.854 1.00 59.97 97 PHE A C 1
ATOM 726 O O . PHE A 1 97 ? 10.815 13.718 -0.706 1.00 59.97 97 PHE A O 1
ATOM 733 N N . SER A 1 98 ? 12.148 13.905 -2.507 1.00 63.38 98 SER A N 1
ATOM 734 C CA . SER A 1 98 ? 13.031 14.954 -1.977 1.00 63.38 98 SER A CA 1
ATOM 735 C C . SER A 1 98 ? 12.759 16.324 -2.597 1.00 63.38 98 SER A C 1
ATOM 737 O O . SER A 1 98 ? 13.027 17.335 -1.947 1.00 63.38 98 SER A O 1
ATOM 739 N N . ASP A 1 99 ? 12.184 16.365 -3.800 1.00 58.81 99 ASP A N 1
ATOM 740 C CA . ASP A 1 99 ? 11.743 17.611 -4.417 1.00 58.81 99 ASP A CA 1
ATOM 741 C C . ASP A 1 99 ? 10.529 18.175 -3.667 1.00 58.81 99 ASP A C 1
ATOM 743 O O . ASP A 1 99 ? 9.459 17.563 -3.583 1.00 58.81 99 ASP A O 1
ATOM 747 N N . ARG A 1 100 ? 10.731 19.355 -3.077 1.00 49.91 100 ARG A N 1
ATOM 748 C CA . ARG A 1 100 ? 9.653 20.220 -2.603 1.00 49.91 100 ARG A CA 1
ATOM 749 C C . ARG A 1 100 ? 9.265 21.113 -3.770 1.00 49.91 100 ARG A C 1
ATOM 751 O O . ARG A 1 100 ? 10.055 21.980 -4.136 1.00 49.91 100 ARG A O 1
ATOM 758 N N . GLU A 1 101 ? 8.088 20.882 -4.338 1.00 50.69 101 GLU A N 1
ATOM 759 C CA . GLU A 1 101 ? 7.396 21.951 -5.068 1.00 50.69 101 GLU A CA 1
ATOM 760 C C . GLU A 1 101 ? 6.873 23.001 -4.081 1.00 50.69 101 GLU A C 1
ATOM 762 O O . GLU A 1 101 ? 6.442 22.602 -2.969 1.00 50.69 101 GLU A O 1
#

pLDDT: mean 85.89, std 12.2, range [49.91, 98.25]

Solvent-accessible surface area (backbone atoms only — not comparable to full-atom values): 5892 Å² total; per-residue (Å²): 112,57,64,98,61,24,67,62,52,49,53,52,50,51,51,53,47,54,53,45,52,55,44,36,74,72,47,28,63,94,73,40,73,73,78,91,81,87,82,64,37,70,82,38,38,74,42,25,28,53,49,48,49,48,45,35,70,79,64,67,45,72,57,50,78,45,50,76,36,42,62,26,32,50,40,32,46,52,54,25,58,77,67,76,32,49,70,48,49,95,62,44,87,35,63,83,79,70,63,81,130

Radius of gyration: 13.92 Å; Cα contacts (8 Å, |Δi|>4): 115; chains: 1; bounding box: 28×35×36 Å

Secondary structure (DSSP, 8-state):
--STTHHHHHHHHHHHHHHHHHHHHTT-BTTBPP-------TT-HHHHHHHHHHHHHHHT-SEEE---SHHHHHHHHHHHHHTT-EEE-TT---GGGT---

Mean predicted aligned error: 5.51 Å

Foldseek 3Di:
DDDDCVVVVVVVVVVVVVVQVVCVVVCHDVNDRDDDDDDDQNLDQVSLLVRLLCCCPVPVAQAAEADAEQSNLLSSVVSCVVVVHHYHHPHYPHCSVVDDD

Nearest PDB structures (foldseek):
  4gnr-assembly1_A  TM=9.212E-01  e=2.427E-04  Streptococcus pneumoniae str. Canada MDR_19A
  4mlc-assembly1_A  TM=8.975E-01  e=8.114E-04  Desulfitobacterium hafniense DCB-2
  3n0x-assembly1_A  TM=9.111E-01  e=1.188E-03  Rhodopseudomonas palustris
  4q6b-assembly1_A  TM=8.952E-01  e=1.046E-03  Desulfitobacterium hafniense DCB-2
  4eyk-assembly1_A  TM=8.879E-01  e=2.713E-03  Rhodopseudomonas palustris BisB5